Protein A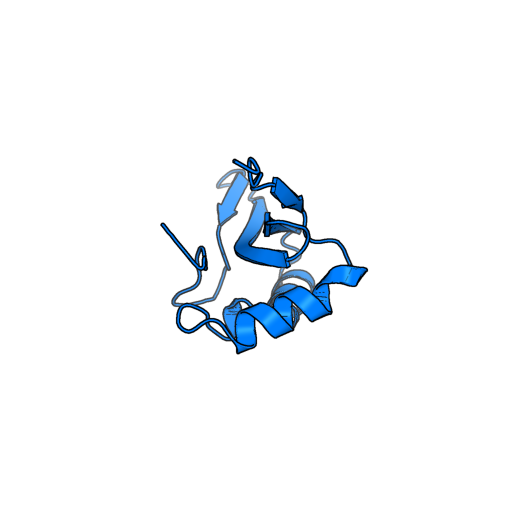F-A0A800BPK5-F1 (afdb_monomer_lite)

Structure (mmCIF, N/CA/C/O backbone):
data_AF-A0A800BPK5-F1
#
_entry.id   AF-A0A800BPK5-F1
#
loop_
_atom_site.group_PDB
_atom_site.id
_atom_site.type_symbol
_atom_site.label_atom_id
_atom_site.label_alt_id
_atom_site.label_comp_id
_atom_site.label_asym_id
_atom_site.label_entity_id
_atom_site.label_seq_id
_atom_site.pdbx_PDB_ins_code
_atom_site.Cartn_x
_atom_site.Cartn_y
_atom_site.Cartn_z
_atom_site.occupancy
_atom_site.B_iso_or_equiv
_atom_site.auth_seq_id
_atom_site.auth_comp_id
_atom_site.auth_asym_id
_atom_site.auth_atom_id
_atom_site.pdbx_PDB_model_num
ATOM 1 N N . MET A 1 1 ? 13.343 10.236 -28.710 1.00 45.28 1 MET A N 1
ATOM 2 C CA . MET A 1 1 ? 13.308 10.345 -27.240 1.00 45.28 1 MET A CA 1
ATOM 3 C C . MET A 1 1 ? 11.843 10.293 -26.836 1.00 45.28 1 MET A C 1
ATOM 5 O O . MET A 1 1 ? 11.146 11.275 -27.042 1.00 45.28 1 MET A O 1
ATOM 9 N N . HIS A 1 2 ? 11.334 9.122 -26.444 1.00 58.59 2 HIS A N 1
ATOM 10 C CA . HIS A 1 2 ? 10.007 9.042 -25.826 1.00 58.59 2 HIS A CA 1
ATOM 11 C C . HIS A 1 2 ? 10.148 9.631 -24.423 1.00 58.59 2 HIS A C 1
ATOM 13 O O . HIS A 1 2 ? 11.027 9.209 -23.676 1.00 58.59 2 HIS A O 1
ATOM 19 N N . LEU A 1 3 ? 9.361 10.658 -24.113 1.00 65.94 3 LEU A N 1
ATOM 20 C CA . LEU A 1 3 ? 9.248 11.161 -22.752 1.00 65.94 3 LEU A CA 1
ATOM 21 C C . LEU A 1 3 ? 8.355 10.173 -22.012 1.00 65.94 3 LEU A C 1
ATOM 23 O O . LEU A 1 3 ? 7.141 10.172 -22.198 1.00 65.94 3 LEU A O 1
ATOM 27 N N . VAL A 1 4 ? 8.978 9.289 -21.248 1.00 69.38 4 VAL A N 1
ATOM 28 C CA . VAL A 1 4 ? 8.262 8.412 -20.334 1.00 69.38 4 VAL A CA 1
ATOM 29 C C . VAL A 1 4 ? 7.778 9.280 -19.170 1.00 69.38 4 VAL A C 1
ATOM 31 O O . VAL A 1 4 ? 8.572 10.007 -18.570 1.00 69.38 4 VAL A O 1
ATOM 34 N N . THR A 1 5 ? 6.467 9.295 -18.924 1.00 85.19 5 THR A N 1
ATOM 35 C CA . THR A 1 5 ? 5.854 10.147 -17.895 1.00 85.19 5 THR A CA 1
ATOM 36 C C . THR A 1 5 ? 5.443 9.278 -16.718 1.00 85.19 5 THR A C 1
ATOM 38 O O . THR A 1 5 ? 4.647 8.357 -16.878 1.00 85.19 5 THR A O 1
ATOM 41 N N . LEU A 1 6 ? 5.994 9.576 -15.542 1.00 91.50 6 LEU A N 1
ATOM 42 C CA . LEU A 1 6 ? 5.563 8.966 -14.291 1.00 91.50 6 LEU A CA 1
ATOM 43 C C . LEU A 1 6 ? 4.309 9.687 -13.784 1.00 91.50 6 LEU A C 1
ATOM 45 O O . LEU A 1 6 ? 4.320 10.905 -13.594 1.00 91.50 6 LEU A O 1
ATOM 49 N N . GLU A 1 7 ? 3.247 8.935 -13.522 1.00 94.94 7 GLU A N 1
ATOM 50 C CA . GLU A 1 7 ? 1.988 9.448 -12.985 1.00 94.94 7 GLU A CA 1
ATOM 51 C C . GLU A 1 7 ? 1.759 8.935 -11.564 1.00 94.94 7 GLU A C 1
ATOM 53 O O . GLU A 1 7 ? 1.954 7.753 -11.287 1.00 94.94 7 GLU A O 1
ATOM 58 N N . ILE A 1 8 ? 1.317 9.810 -10.655 1.00 96.38 8 ILE A N 1
ATOM 59 C CA . ILE A 1 8 ? 0.907 9.414 -9.302 1.00 96.38 8 ILE A CA 1
ATOM 60 C C . ILE A 1 8 ? -0.613 9.484 -9.211 1.00 96.38 8 ILE A C 1
ATOM 62 O O . ILE A 1 8 ? -1.200 10.558 -9.352 1.00 96.38 8 ILE A O 1
ATOM 66 N N . CYS A 1 9 ? -1.249 8.351 -8.933 1.00 96.69 9 CYS A N 1
ATOM 67 C CA . CYS A 1 9 ? -2.696 8.246 -8.785 1.00 96.69 9 CYS A CA 1
ATOM 68 C C . CYS A 1 9 ? -3.081 7.553 -7.473 1.00 96.69 9 CYS A C 1
ATOM 70 O O . CYS A 1 9 ? -2.259 6.914 -6.812 1.00 96.69 9 CYS A O 1
ATOM 72 N N . ASN A 1 10 ? -4.347 7.690 -7.077 1.00 97.94 10 ASN A N 1
ATOM 73 C CA . ASN A 1 10 ? -4.891 6.845 -6.019 1.00 97.94 10 ASN A CA 1
ATOM 74 C C . ASN A 1 10 ? -5.063 5.421 -6.556 1.00 97.94 10 ASN A C 1
ATOM 76 O O . ASN A 1 10 ? -5.385 5.235 -7.725 1.00 97.94 10 ASN A O 1
ATOM 80 N N . LEU A 1 11 ? -4.887 4.439 -5.679 1.00 97.94 11 LEU A N 1
ATOM 81 C CA . LEU A 1 11 ? -5.272 3.059 -5.927 1.00 97.94 11 LEU A CA 1
ATOM 82 C C . LEU A 1 11 ? -6.791 2.967 -6.113 1.00 97.94 11 LEU A C 1
ATOM 84 O O . LEU A 1 11 ? -7.550 3.253 -5.180 1.00 97.94 11 LEU A O 1
ATOM 88 N N . GLU A 1 12 ? -7.217 2.472 -7.270 1.00 97.19 12 GLU A N 1
ATOM 89 C CA . GLU A 1 12 ? -8.603 2.108 -7.533 1.00 97.19 12 GLU A CA 1
ATOM 90 C C . GLU A 1 12 ? -8.888 0.648 -7.152 1.00 97.19 12 GLU A C 1
ATOM 92 O O . GLU A 1 12 ? -8.009 -0.214 -7.068 1.00 97.19 12 GLU A O 1
ATOM 97 N N . LYS A 1 13 ? -10.161 0.328 -6.904 1.00 96.44 13 LYS A N 1
ATOM 98 C CA . LYS A 1 13 ? -10.555 -1.006 -6.413 1.00 96.44 13 LYS A CA 1
ATOM 99 C C . LYS A 1 13 ? -10.199 -2.139 -7.387 1.00 96.44 13 LYS A C 1
ATOM 101 O O . LYS A 1 13 ? -9.893 -3.246 -6.949 1.00 96.44 13 LYS A O 1
ATOM 106 N N . ASN A 1 14 ? -10.274 -1.889 -8.691 1.00 97.25 14 ASN A N 1
ATOM 107 C CA . ASN A 1 14 ? -9.926 -2.862 -9.730 1.00 97.25 14 ASN A CA 1
ATOM 108 C C . ASN A 1 14 ? -8.413 -3.116 -9.835 1.00 97.25 14 ASN A C 1
ATOM 110 O O . ASN A 1 14 ? -8.019 -4.098 -10.454 1.00 97.25 14 ASN A O 1
ATOM 114 N N . GLU A 1 15 ? -7.588 -2.288 -9.197 1.00 97.69 15 GLU A N 1
ATOM 115 C CA . GLU A 1 15 ? -6.125 -2.367 -9.227 1.00 97.69 15 GLU A CA 1
ATOM 116 C C . GLU A 1 15 ? -5.553 -3.036 -7.965 1.00 97.69 15 GLU A C 1
ATOM 118 O O . GLU A 1 15 ? -4.352 -3.275 -7.879 1.00 97.69 15 GLU A O 1
ATOM 123 N N . GLU A 1 16 ? -6.400 -3.401 -6.988 1.00 98.25 16 GLU A N 1
ATOM 124 C CA . GLU A 1 16 ? -5.968 -4.061 -5.742 1.00 98.25 16 GLU A CA 1
ATOM 125 C C . GLU A 1 16 ? -5.157 -5.340 -6.010 1.00 98.25 16 GLU A C 1
ATOM 127 O O . GLU A 1 16 ? -4.226 -5.648 -5.268 1.00 98.25 16 GLU A O 1
ATOM 132 N N . LYS A 1 17 ? -5.474 -6.074 -7.086 1.00 98.31 17 LYS A N 1
ATOM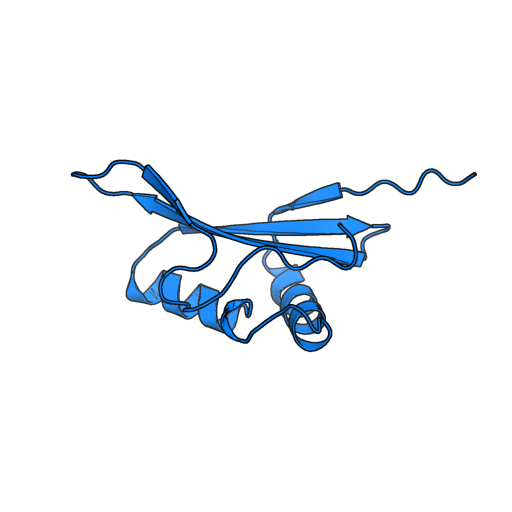 133 C CA . LYS A 1 17 ? -4.699 -7.258 -7.474 1.00 98.31 17 LYS A CA 1
ATOM 134 C C . LYS A 1 17 ? -3.313 -6.884 -8.012 1.00 98.31 17 LYS A C 1
ATOM 136 O O . LYS A 1 17 ? -2.337 -7.529 -7.651 1.00 98.31 17 LYS A O 1
ATOM 141 N N . GLU A 1 18 ? -3.225 -5.870 -8.868 1.00 98.19 18 GLU A N 1
ATOM 142 C CA . GLU A 1 18 ? -1.950 -5.413 -9.441 1.00 98.19 18 GLU A CA 1
ATOM 143 C C . GLU A 1 18 ? -1.022 -4.862 -8.355 1.00 98.19 18 GLU A C 1
ATOM 145 O O . GLU A 1 18 ? 0.183 -5.105 -8.389 1.00 98.19 18 GLU A O 1
ATOM 150 N N . TRP A 1 19 ? -1.594 -4.195 -7.351 1.00 98.31 19 TRP A N 1
ATOM 151 C CA . TRP A 1 19 ? -0.883 -3.778 -6.149 1.00 98.31 19 TRP A CA 1
ATOM 152 C C . TRP A 1 19 ? -0.259 -4.967 -5.411 1.00 98.31 19 TRP A C 1
ATOM 154 O O . TRP A 1 19 ? 0.947 -4.972 -5.174 1.00 98.31 19 TRP A O 1
ATOM 164 N N . ASP A 1 20 ? -1.052 -5.987 -5.063 1.00 98.44 20 ASP A N 1
ATOM 165 C CA . ASP A 1 20 ? -0.545 -7.164 -4.342 1.00 98.44 20 ASP A CA 1
ATOM 166 C C . ASP A 1 20 ? 0.475 -7.951 -5.188 1.00 98.44 20 ASP A C 1
ATOM 168 O O . ASP A 1 20 ? 1.471 -8.443 -4.654 1.00 98.44 20 ASP A O 1
ATOM 172 N N . ASP A 1 21 ? 0.287 -8.014 -6.512 1.00 98.25 21 ASP A N 1
ATOM 173 C CA . ASP A 1 21 ? 1.253 -8.612 -7.439 1.00 98.25 21 ASP A CA 1
ATOM 174 C C . ASP A 1 21 ? 2.587 -7.830 -7.451 1.00 98.25 21 ASP A C 1
ATOM 176 O O . ASP A 1 21 ? 3.652 -8.447 -7.519 1.00 98.25 21 ASP A O 1
ATOM 180 N N . TYR A 1 22 ? 2.554 -6.491 -7.382 1.00 98.06 22 TYR A N 1
ATOM 181 C CA . TYR A 1 22 ? 3.750 -5.645 -7.263 1.00 98.06 22 TYR A CA 1
ATOM 182 C C . TYR A 1 22 ? 4.447 -5.848 -5.912 1.00 98.06 22 TYR A C 1
ATOM 184 O O . TYR A 1 22 ? 5.656 -6.079 -5.880 1.00 98.06 22 TYR A O 1
ATOM 192 N N . VAL A 1 23 ? 3.695 -5.849 -4.803 1.00 97.44 23 VAL A N 1
ATOM 193 C CA . VAL A 1 23 ? 4.232 -6.131 -3.459 1.00 97.44 23 VAL A CA 1
ATOM 194 C C . VAL A 1 23 ? 4.942 -7.488 -3.458 1.00 97.44 23 VAL A C 1
ATOM 196 O O . VAL A 1 23 ? 6.105 -7.571 -3.088 1.00 97.44 23 VAL A O 1
ATOM 199 N N . CYS A 1 24 ? 4.313 -8.548 -3.974 1.00 97.25 24 CYS A N 1
ATOM 200 C CA . CYS A 1 24 ? 4.932 -9.878 -4.040 1.00 97.25 24 CYS A CA 1
ATOM 201 C C . CYS A 1 24 ? 6.271 -9.918 -4.802 1.00 97.25 24 CYS A C 1
ATOM 203 O O . CYS A 1 24 ? 7.094 -10.791 -4.532 1.00 97.25 24 CYS A O 1
ATOM 205 N N . LYS A 1 25 ? 6.478 -9.021 -5.773 1.00 96.44 25 LYS A N 1
ATOM 206 C CA . LYS A 1 25 ? 7.695 -8.959 -6.601 1.00 96.44 25 LYS A CA 1
ATOM 207 C C . LYS A 1 25 ? 8.758 -8.016 -6.040 1.00 96.44 25 LYS A C 1
ATOM 209 O O . LYS A 1 25 ? 9.925 -8.137 -6.403 1.00 96.44 25 LYS A O 1
ATOM 214 N N . SER A 1 26 ? 8.367 -7.066 -5.196 1.00 94.38 26 SER A N 1
ATOM 215 C CA . SER A 1 26 ? 9.255 -6.030 -4.683 1.00 94.38 26 SER A CA 1
ATOM 216 C C . SER A 1 26 ? 10.073 -6.532 -3.492 1.00 94.38 26 SER A C 1
ATOM 218 O O . SER A 1 26 ? 9.524 -6.860 -2.438 1.00 94.38 26 SER A O 1
ATOM 220 N N . ASN A 1 27 ? 11.402 -6.507 -3.634 1.00 91.25 27 ASN A N 1
ATOM 221 C CA . ASN A 1 27 ? 12.347 -6.879 -2.571 1.00 91.25 27 ASN A CA 1
ATOM 222 C C . ASN A 1 27 ? 12.357 -5.898 -1.386 1.00 91.25 27 ASN A C 1
ATOM 224 O O . ASN A 1 27 ? 12.875 -6.233 -0.324 1.00 91.25 27 ASN A O 1
ATOM 228 N N . SER A 1 28 ? 11.827 -4.685 -1.567 1.00 90.12 28 SER A N 1
ATOM 229 C CA . SER A 1 28 ? 11.752 -3.654 -0.524 1.00 90.12 28 SER A CA 1
ATOM 230 C C . SER A 1 28 ? 10.411 -3.646 0.210 1.00 90.12 28 SER A C 1
ATOM 232 O O . SER A 1 28 ? 10.229 -2.872 1.152 1.00 90.12 28 SER A O 1
ATOM 234 N N . SER A 1 29 ? 9.473 -4.504 -0.195 1.00 94.56 29 SER A N 1
ATOM 235 C CA . SER A 1 29 ? 8.149 -4.579 0.404 1.00 94.56 29 SER A CA 1
ATOM 236 C C . SER A 1 29 ? 8.058 -5.624 1.518 1.00 94.56 29 SER A C 1
ATOM 238 O O . SER A 1 29 ? 8.923 -6.475 1.724 1.00 94.56 29 SER A O 1
ATOM 240 N N . THR A 1 30 ? 6.966 -5.549 2.268 1.00 94.50 30 THR A N 1
ATOM 241 C CA . THR A 1 30 ? 6.628 -6.482 3.345 1.00 94.50 30 THR A CA 1
ATOM 242 C C . THR A 1 30 ? 5.148 -6.825 3.266 1.00 94.50 30 THR A C 1
ATOM 244 O O . THR A 1 30 ? 4.369 -6.101 2.642 1.00 94.50 30 THR A O 1
ATOM 247 N N . PHE A 1 31 ? 4.727 -7.870 3.981 1.00 94.12 31 PHE A N 1
ATOM 248 C CA . PHE A 1 31 ? 3.314 -8.249 4.106 1.00 94.12 31 PHE A CA 1
ATOM 249 C C . PHE A 1 31 ? 2.391 -7.079 4.508 1.00 94.12 31 PHE A C 1
ATOM 251 O O . PHE A 1 31 ? 1.234 -7.041 4.098 1.00 94.12 31 PHE A O 1
ATOM 258 N N . TYR A 1 32 ? 2.894 -6.093 5.257 1.00 95.62 32 TYR A N 1
ATOM 259 C CA . TYR A 1 32 ? 2.118 -4.923 5.685 1.00 95.62 32 TYR A CA 1
ATOM 260 C C . TYR A 1 32 ? 1.704 -3.990 4.537 1.00 95.62 32 TYR A C 1
ATOM 262 O O . TYR A 1 32 ? 0.769 -3.208 4.700 1.00 95.62 32 TYR A O 1
ATOM 270 N N . HIS A 1 33 ? 2.346 -4.097 3.369 1.00 96.75 33 HIS A N 1
ATOM 271 C CA . HIS A 1 33 ? 1.952 -3.358 2.171 1.00 96.75 33 HIS A CA 1
ATOM 272 C C . HIS A 1 33 ? 0.740 -3.990 1.471 1.00 96.75 33 HIS A C 1
ATOM 274 O O . HIS A 1 33 ? 0.106 -3.318 0.665 1.00 96.75 33 HIS A O 1
ATOM 280 N N . MET A 1 34 ? 0.389 -5.246 1.772 1.00 97.06 34 MET A N 1
ATOM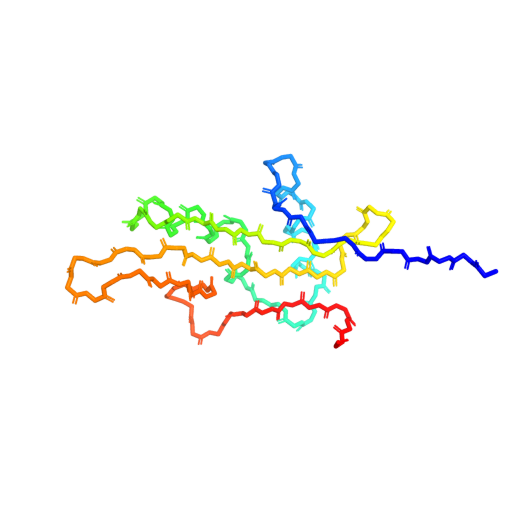 281 C CA . MET A 1 34 ? -0.699 -5.960 1.097 1.00 97.06 34 MET A CA 1
ATOM 282 C C . MET A 1 34 ? -2.067 -5.316 1.356 1.00 97.06 34 MET A C 1
ATOM 284 O O . MET A 1 34 ? -2.373 -4.841 2.456 1.00 97.06 34 MET A O 1
ATOM 288 N N . ILE A 1 35 ? -2.966 -5.420 0.380 1.00 97.88 35 ILE A N 1
ATOM 289 C CA . ILE A 1 35 ? -4.370 -5.007 0.499 1.00 97.88 35 ILE A CA 1
ATOM 290 C C . ILE A 1 35 ? -5.096 -5.770 1.614 1.00 97.88 35 ILE A C 1
ATOM 292 O O . ILE A 1 35 ? -6.022 -5.248 2.244 1.00 97.88 35 ILE A O 1
ATOM 296 N N . GLY A 1 36 ? -4.667 -6.997 1.914 1.00 96.88 36 GLY A N 1
ATOM 297 C CA . GLY A 1 36 ? -5.145 -7.734 3.083 1.00 96.88 36 GLY A CA 1
ATOM 298 C C . GLY A 1 36 ? -4.968 -6.939 4.382 1.00 96.88 36 GLY A C 1
ATOM 299 O O . GLY A 1 36 ? -5.909 -6.831 5.169 1.00 96.88 36 GLY A O 1
ATOM 300 N N . TRP A 1 37 ? -3.805 -6.308 4.570 1.00 95.81 37 TRP A N 1
ATOM 301 C CA . TRP A 1 37 ? -3.532 -5.490 5.748 1.00 95.81 37 TRP A CA 1
ATOM 302 C C . TRP A 1 37 ? -4.329 -4.183 5.745 1.00 95.81 37 TRP A C 1
ATOM 304 O O . TRP A 1 37 ? -4.904 -3.820 6.774 1.00 95.81 37 TRP A O 1
ATOM 314 N N . LYS A 1 38 ? -4.477 -3.539 4.575 1.00 96.19 38 LYS A N 1
ATOM 315 C CA . LYS A 1 38 ? -5.380 -2.387 4.388 1.00 96.19 38 LYS A CA 1
ATOM 316 C C . LYS A 1 38 ? -6.764 -2.662 4.980 1.00 96.19 38 LYS A C 1
ATOM 318 O O . LYS A 1 38 ? -7.240 -1.926 5.843 1.00 96.19 38 LYS A O 1
ATOM 323 N N . LYS A 1 39 ? -7.355 -3.793 4.585 1.00 96.62 39 LYS A N 1
ATOM 324 C CA . LYS A 1 39 ? -8.685 -4.237 5.025 1.00 96.62 39 LYS A CA 1
ATOM 325 C C . LYS A 1 39 ? -8.749 -4.512 6.530 1.00 96.62 39 LYS A C 1
ATOM 327 O O . LYS A 1 39 ? -9.782 -4.243 7.140 1.00 96.62 39 LYS A O 1
ATOM 332 N N . VAL A 1 40 ? -7.683 -5.041 7.136 1.00 95.81 40 VAL A N 1
ATOM 333 C CA . VAL A 1 40 ? -7.610 -5.264 8.593 1.00 95.81 40 VAL A CA 1
ATOM 334 C C . VAL A 1 40 ? -7.644 -3.935 9.341 1.00 95.81 40 VAL A C 1
ATOM 336 O O . VAL A 1 40 ? -8.444 -3.785 10.267 1.00 95.81 40 VAL A O 1
ATOM 339 N N . VAL A 1 41 ? -6.829 -2.963 8.921 1.00 93.88 41 VAL A N 1
ATOM 340 C CA . VAL A 1 41 ? -6.753 -1.651 9.578 1.00 93.88 41 VAL A CA 1
ATOM 341 C C . VAL A 1 41 ? -8.074 -0.893 9.440 1.00 93.88 41 VAL A C 1
ATOM 343 O O . VAL A 1 41 ? -8.593 -0.383 10.433 1.00 93.88 41 VAL A O 1
ATOM 346 N N . GLU A 1 42 ? -8.656 -0.874 8.238 1.00 94.19 42 GLU A N 1
ATOM 347 C CA . GLU A 1 42 ? -9.958 -0.249 7.980 1.00 94.19 42 GLU A CA 1
ATOM 348 C C . GLU A 1 42 ? -11.062 -0.839 8.861 1.00 94.19 42 GLU A C 1
ATOM 350 O O . GLU A 1 42 ? -11.784 -0.100 9.527 1.00 94.19 42 GLU A O 1
ATOM 355 N N . LYS A 1 43 ? -11.182 -2.172 8.898 1.00 95.81 43 LYS A N 1
ATOM 356 C CA . LYS A 1 43 ? -12.258 -2.849 9.637 1.00 95.81 43 LYS A CA 1
ATOM 357 C C . LYS A 1 43 ? -12.095 -2.765 11.150 1.00 95.81 43 LYS A C 1
ATOM 359 O O . LYS A 1 43 ? -13.096 -2.699 11.854 1.00 95.81 43 LYS A O 1
ATOM 364 N N . THR A 1 44 ? -10.860 -2.794 11.645 1.00 95.75 44 THR A N 1
ATOM 365 C CA . THR A 1 44 ? -10.588 -2.834 13.090 1.00 95.75 44 THR A CA 1
ATOM 366 C C . THR A 1 44 ? -10.585 -1.440 13.710 1.00 95.75 44 THR A C 1
ATOM 368 O O . THR A 1 44 ? -11.093 -1.261 14.812 1.00 95.75 44 THR A O 1
ATOM 371 N N . TYR A 1 45 ? -10.027 -0.448 13.008 1.00 91.38 45 TYR A N 1
ATOM 372 C CA . TYR A 1 45 ? -9.764 0.881 13.573 1.00 91.38 45 TYR A CA 1
ATOM 373 C C . TYR A 1 45 ? -10.515 2.018 12.871 1.00 91.38 45 TYR A C 1
ATOM 375 O O . TYR A 1 45 ? -10.507 3.148 13.360 1.00 91.38 45 TYR A O 1
ATOM 383 N N . GLY A 1 46 ? -11.145 1.764 11.720 1.00 91.31 46 GLY A N 1
ATOM 384 C CA . GLY A 1 46 ? -11.888 2.783 10.973 1.00 91.31 46 GLY A CA 1
ATOM 385 C C . GLY A 1 46 ? -11.012 3.895 10.383 1.00 91.31 46 GLY A C 1
ATOM 386 O O . GLY A 1 46 ? -11.523 4.961 10.036 1.00 91.31 46 GLY A O 1
ATOM 387 N N . HIS A 1 47 ? -9.693 3.698 10.292 1.00 93.25 47 HIS A N 1
ATOM 388 C CA . HIS A 1 47 ? -8.791 4.676 9.682 1.00 93.25 47 HIS A CA 1
ATOM 389 C C . HIS A 1 47 ? -8.938 4.664 8.161 1.00 93.25 47 HIS A C 1
ATOM 391 O O . HIS A 1 47 ? -8.963 3.602 7.544 1.00 93.25 47 HIS A O 1
ATOM 397 N N . LYS A 1 48 ? -9.019 5.853 7.553 1.00 93.75 48 LYS A N 1
ATOM 398 C CA . LYS A 1 48 ? -9.241 5.995 6.109 1.00 93.75 48 LYS A CA 1
ATOM 399 C C . LYS A 1 48 ? -7.928 5.754 5.353 1.00 93.75 48 LYS A C 1
ATOM 401 O O . LYS A 1 48 ? -6.996 6.528 5.576 1.00 93.75 48 LYS A O 1
ATOM 406 N N . PRO A 1 49 ? -7.840 4.777 4.438 1.00 95.81 49 PRO A N 1
ATOM 407 C CA . PRO A 1 49 ? -6.650 4.589 3.625 1.00 95.81 49 PRO A CA 1
ATOM 408 C C . PRO A 1 49 ? -6.587 5.633 2.506 1.00 95.81 49 PRO A C 1
ATOM 410 O O . PRO A 1 49 ? -7.607 6.054 1.955 1.00 95.81 49 PRO A O 1
ATOM 413 N N . ILE A 1 50 ? -5.370 6.027 2.162 1.00 96.50 50 ILE A N 1
ATOM 414 C CA . ILE A 1 50 ? -5.015 6.803 0.976 1.00 96.50 50 ILE A CA 1
ATOM 415 C C . ILE A 1 50 ? -3.808 6.091 0.373 1.00 96.50 50 ILE A C 1
ATOM 417 O O . ILE A 1 50 ? -2.678 6.300 0.792 1.00 96.50 50 ILE A O 1
ATOM 421 N N . TYR A 1 51 ? -4.060 5.149 -0.526 1.00 97.31 51 TYR A N 1
ATOM 422 C CA . TYR A 1 51 ? -3.009 4.328 -1.119 1.00 97.31 51 TYR A CA 1
ATOM 423 C C . TYR A 1 51 ? -2.654 4.937 -2.466 1.00 97.31 51 TYR A C 1
ATOM 425 O O . TYR A 1 51 ? -3.537 5.105 -3.304 1.00 97.31 51 TYR A O 1
ATOM 433 N N . LEU A 1 52 ? -1.391 5.308 -2.640 1.00 97.88 52 LEU A N 1
ATOM 434 C CA . LEU A 1 52 ? -0.896 5.959 -3.846 1.00 97.88 52 LEU A CA 1
ATOM 435 C C . LEU A 1 52 ? -0.068 4.983 -4.671 1.00 97.88 52 LEU A C 1
ATOM 437 O O . LEU A 1 52 ? 0.695 4.189 -4.117 1.00 97.88 52 LEU A O 1
ATOM 441 N N . ILE A 1 53 ? -0.206 5.082 -5.987 1.00 97.94 53 ILE A N 1
ATOM 442 C CA . ILE A 1 53 ? 0.536 4.308 -6.976 1.00 97.94 53 ILE A CA 1
ATOM 443 C C . ILE A 1 53 ? 1.321 5.286 -7.842 1.00 97.94 53 ILE A C 1
ATOM 445 O O . ILE A 1 53 ? 0.756 6.271 -8.310 1.00 97.94 53 ILE A O 1
ATOM 449 N N . ALA A 1 54 ? 2.596 4.992 -8.077 1.00 97.44 54 ALA A N 1
ATOM 450 C CA . ALA A 1 54 ? 3.379 5.588 -9.148 1.00 97.44 54 ALA A CA 1
ATOM 451 C C . ALA A 1 54 ? 3.344 4.646 -10.360 1.00 97.44 54 ALA A C 1
ATOM 453 O O . ALA A 1 54 ? 3.706 3.471 -10.235 1.00 97.44 54 ALA A O 1
ATOM 454 N N . LYS A 1 55 ? 2.888 5.141 -11.511 1.00 96.19 55 LYS A N 1
ATOM 455 C CA . LYS A 1 55 ? 2.765 4.377 -12.752 1.00 96.19 55 LYS A CA 1
ATOM 456 C C . LYS A 1 55 ? 3.624 4.950 -13.859 1.00 96.19 55 LYS A C 1
ATOM 458 O O . LYS A 1 55 ? 3.690 6.159 -14.042 1.00 96.19 55 LYS A O 1
ATOM 463 N N . GLU A 1 56 ? 4.205 4.051 -14.632 1.00 95.19 56 GLU A N 1
ATOM 464 C CA . GLU A 1 56 ? 4.938 4.345 -15.853 1.00 95.19 56 GLU A CA 1
ATOM 465 C C . GLU A 1 56 ? 4.353 3.482 -16.971 1.00 95.19 56 GLU A C 1
ATOM 467 O O . GLU A 1 56 ? 4.293 2.260 -16.829 1.00 95.19 56 GLU A O 1
ATOM 472 N N . ASP A 1 57 ? 3.843 4.105 -18.037 1.00 92.50 57 ASP A N 1
ATOM 473 C CA . ASP A 1 57 ? 3.150 3.417 -19.140 1.00 92.50 57 ASP A CA 1
ATOM 474 C C . ASP A 1 57 ? 2.050 2.442 -18.657 1.00 92.50 57 ASP A C 1
ATOM 476 O O . ASP A 1 57 ? 1.862 1.342 -19.179 1.00 92.50 57 ASP A O 1
ATOM 480 N N . GLY A 1 58 ? 1.323 2.842 -17.605 1.00 91.94 58 GLY A N 1
ATOM 481 C CA . GLY A 1 58 ? 0.258 2.052 -16.976 1.00 91.94 58 GLY A CA 1
ATOM 482 C C . GLY A 1 58 ? 0.735 0.963 -16.006 1.00 91.94 58 GLY A C 1
ATOM 483 O O . GLY A 1 58 ? -0.095 0.361 -15.327 1.00 91.94 58 GLY A O 1
ATOM 484 N N . VAL A 1 59 ? 2.044 0.736 -15.885 1.00 94.38 59 VAL A N 1
ATOM 485 C CA . VAL A 1 59 ? 2.644 -0.276 -15.007 1.00 94.38 59 VAL A CA 1
ATOM 486 C C . VAL A 1 59 ? 3.025 0.343 -13.667 1.00 94.38 59 VAL A C 1
ATOM 488 O O . VAL A 1 59 ? 3.648 1.399 -13.624 1.00 94.38 59 VAL A O 1
ATOM 491 N N . ILE A 1 60 ? 2.696 -0.330 -12.563 1.00 97.19 60 ILE A N 1
ATOM 492 C CA . ILE A 1 60 ? 3.108 0.094 -11.218 1.00 97.19 60 ILE A CA 1
ATOM 493 C C . 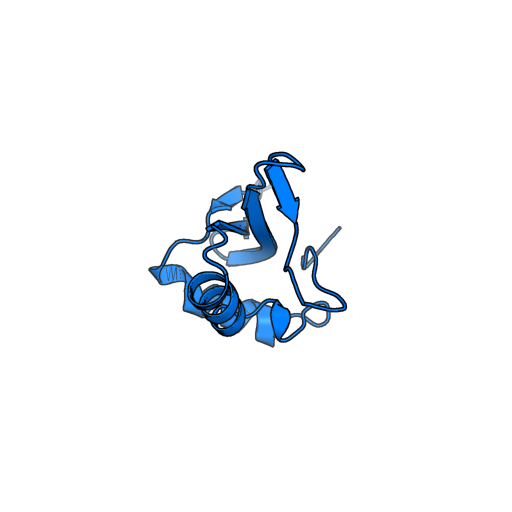ILE A 1 60 ? 4.637 0.032 -11.093 1.00 97.19 60 ILE A C 1
ATOM 495 O O . ILE A 1 60 ? 5.231 -1.028 -11.286 1.00 97.19 60 ILE A O 1
ATOM 499 N N . LYS A 1 61 ? 5.245 1.167 -10.738 1.00 97.00 61 LYS A N 1
ATOM 500 C CA . LYS A 1 61 ? 6.679 1.344 -10.437 1.00 97.00 61 LYS A CA 1
ATOM 501 C C . LYS A 1 61 ? 6.952 1.723 -8.991 1.00 97.00 61 LYS A C 1
ATOM 503 O O . LYS A 1 61 ? 8.096 1.736 -8.549 1.00 97.00 61 LYS A O 1
ATOM 508 N N . GLY A 1 62 ? 5.904 2.080 -8.261 1.00 97.06 62 GLY A N 1
ATOM 509 C CA . GLY A 1 62 ? 6.014 2.441 -6.866 1.00 97.06 62 GLY A CA 1
ATOM 510 C C . GLY A 1 62 ? 4.668 2.464 -6.178 1.00 97.06 62 GLY A C 1
ATOM 511 O O . GLY A 1 62 ? 3.631 2.693 -6.801 1.00 97.06 62 GLY A O 1
ATOM 512 N N . ILE A 1 63 ? 4.696 2.236 -4.874 1.00 97.50 63 ILE A N 1
ATOM 513 C CA . ILE A 1 63 ? 3.534 2.305 -4.004 1.00 97.50 63 ILE A CA 1
ATOM 514 C C . ILE A 1 63 ? 3.869 3.100 -2.751 1.00 97.50 63 ILE A C 1
ATOM 516 O O . ILE A 1 63 ? 4.985 3.046 -2.227 1.00 97.50 63 ILE A O 1
ATOM 520 N N . LEU A 1 64 ? 2.867 3.802 -2.239 1.00 97.00 64 LEU A N 1
ATOM 521 C CA . LEU A 1 64 ? 2.920 4.443 -0.937 1.00 97.00 64 LEU A CA 1
ATOM 522 C C . LEU A 1 64 ? 1.573 4.236 -0.233 1.00 97.00 64 LEU A C 1
ATOM 524 O O . LEU A 1 64 ? 0.607 4.952 -0.517 1.00 97.00 64 LEU A O 1
ATOM 528 N N . PRO A 1 65 ? 1.468 3.237 0.659 1.00 96.75 65 PRO A N 1
ATOM 529 C CA . PRO A 1 65 ? 0.305 3.110 1.521 1.00 96.75 65 PRO A CA 1
ATOM 530 C C . PRO A 1 65 ? 0.312 4.244 2.551 1.00 96.75 65 PRO A C 1
ATOM 532 O O . PRO A 1 65 ? 1.342 4.526 3.158 1.00 96.75 65 PRO A O 1
ATOM 535 N N . LEU A 1 66 ? -0.830 4.904 2.744 1.00 96.38 66 LEU A N 1
ATOM 536 C CA . LEU A 1 66 ? -1.040 5.875 3.818 1.00 96.38 66 LEU A CA 1
ATOM 537 C C . LEU A 1 66 ? -2.392 5.629 4.491 1.00 96.38 66 LEU A C 1
ATOM 539 O O . LEU A 1 66 ? -3.350 5.174 3.866 1.00 96.38 66 LEU A O 1
ATOM 543 N N . PHE A 1 67 ? -2.502 6.026 5.753 1.00 95.25 67 PHE A N 1
ATOM 544 C CA . PHE A 1 67 ? -3.744 6.121 6.506 1.00 95.25 67 PHE A CA 1
ATOM 545 C C . PHE A 1 67 ? -3.905 7.513 7.089 1.00 95.25 67 PHE A C 1
ATOM 547 O O . PHE A 1 67 ? -3.047 8.020 7.815 1.00 95.25 67 PHE A O 1
ATOM 554 N N . LEU A 1 68 ? -5.059 8.108 6.809 1.00 94.44 68 LEU A N 1
ATOM 555 C CA . LEU A 1 68 ? -5.522 9.323 7.444 1.00 94.44 68 LEU A CA 1
ATOM 556 C C . LEU A 1 68 ? -6.138 8.973 8.801 1.00 94.44 68 LEU A C 1
ATOM 558 O O . LEU A 1 68 ? -7.250 8.443 8.891 1.00 94.44 68 LEU A O 1
ATOM 562 N N . MET A 1 69 ? -5.418 9.315 9.861 1.00 91.19 69 MET A N 1
ATOM 563 C CA . MET A 1 69 ? -5.841 9.136 11.242 1.00 91.19 69 MET A CA 1
ATOM 564 C C . MET A 1 69 ? -6.330 10.467 11.806 1.00 91.19 69 MET A C 1
ATOM 566 O O . MET A 1 69 ? -5.606 11.463 11.790 1.00 91.19 69 MET A O 1
ATOM 570 N N . LYS A 1 70 ? -7.560 10.485 12.323 1.00 88.81 70 LYS A N 1
ATOM 571 C CA . LYS A 1 70 ? -8.153 11.655 12.981 1.00 88.81 70 LYS A CA 1
ATOM 572 C C . LYS A 1 70 ? -8.271 11.394 14.476 1.00 88.81 70 LYS A C 1
ATOM 574 O O . LYS A 1 70 ? -8.838 10.386 14.884 1.00 88.81 70 LYS A O 1
ATOM 579 N N . SER A 1 71 ? -7.759 12.314 15.282 1.00 85.44 71 SER A N 1
ATOM 580 C CA . SER A 1 71 ? -7.885 12.314 16.735 1.00 85.44 71 SER A CA 1
ATOM 581 C C . SER A 1 71 ? -8.413 13.663 17.207 1.00 85.44 71 SER A C 1
ATOM 583 O O . SER A 1 71 ? -7.932 14.708 16.775 1.00 85.44 71 SER A O 1
ATOM 585 N N . MET A 1 72 ? -9.366 13.643 18.139 1.00 84.56 72 MET A N 1
ATOM 586 C CA . MET A 1 72 ? -9.894 14.867 18.753 1.00 84.56 72 MET A CA 1
ATOM 587 C C . MET A 1 72 ? -8.857 15.580 19.632 1.00 84.56 72 MET A C 1
ATOM 589 O O . MET A 1 72 ? -8.906 16.797 19.757 1.00 84.56 72 MET A O 1
ATOM 593 N N . LEU A 1 73 ? -7.915 14.835 20.220 1.00 88.25 73 LEU A N 1
ATOM 594 C CA . LEU A 1 73 ? -6.892 15.376 21.124 1.00 88.25 73 LEU A CA 1
ATOM 595 C C . LEU A 1 73 ? -5.560 15.652 20.415 1.00 88.25 73 LEU A C 1
ATOM 597 O O . LEU A 1 73 ? -4.811 16.524 20.838 1.00 88.25 73 LEU A O 1
ATOM 601 N N . PHE A 1 74 ? -5.260 14.917 19.338 1.00 83.06 74 PHE A N 1
ATOM 602 C CA . PHE A 1 74 ? -3.950 14.954 18.672 1.00 83.06 74 PHE A CA 1
ATOM 603 C C . PHE A 1 74 ? -4.002 15.373 17.195 1.00 83.06 74 PHE A C 1
ATOM 605 O O . PHE A 1 74 ? -3.011 15.219 16.479 1.00 83.06 74 PHE A O 1
ATOM 612 N N . GLY A 1 75 ? -5.144 15.887 16.731 1.00 89.19 75 GLY A N 1
ATOM 613 C CA . GLY A 1 75 ? -5.323 16.394 15.373 1.00 89.19 75 GLY A CA 1
ATOM 614 C C . GLY A 1 75 ? -5.383 15.305 14.298 1.00 89.19 75 GLY A C 1
ATOM 615 O O . GLY A 1 75 ? -5.725 14.150 14.557 1.00 89.19 75 GLY A O 1
ATOM 616 N N . THR A 1 76 ? -5.081 15.692 13.058 1.00 91.25 76 THR A N 1
ATOM 617 C CA . THR A 1 76 ? -5.108 14.808 11.881 1.00 91.25 76 THR A CA 1
ATOM 618 C C . THR A 1 76 ? -3.689 14.476 11.437 1.00 91.25 76 THR A C 1
ATOM 620 O O . THR A 1 76 ? -2.855 15.372 11.334 1.00 91.25 76 THR A O 1
ATOM 623 N N . LYS A 1 7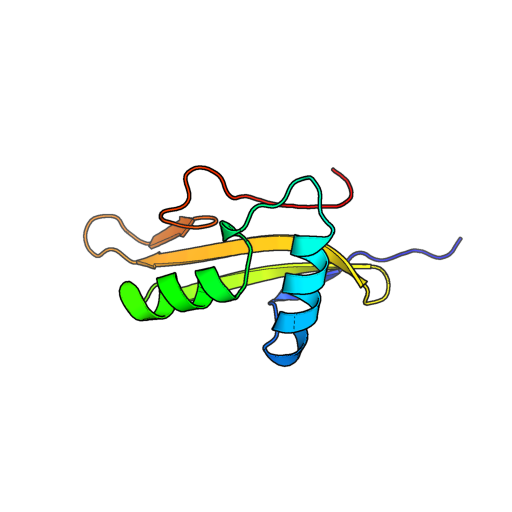7 ? -3.414 13.199 11.161 1.00 91.81 77 LYS A N 1
ATOM 624 C CA . LYS A 1 77 ? -2.099 12.710 10.729 1.00 91.81 77 LYS A CA 1
ATOM 625 C C . LYS A 1 77 ? -2.241 11.788 9.525 1.00 91.81 77 LYS A C 1
ATOM 627 O O . LYS A 1 77 ? -3.198 11.019 9.451 1.00 91.81 77 LYS A O 1
ATOM 632 N N . LEU A 1 78 ? -1.270 11.851 8.619 1.00 92.56 78 LEU A N 1
ATOM 633 C CA . LEU A 1 78 ? -1.026 10.809 7.627 1.00 92.56 78 LEU A CA 1
ATOM 634 C C . LEU A 1 78 ? 0.151 9.972 8.107 1.00 92.56 78 LEU A C 1
ATOM 636 O O . LEU A 1 78 ? 1.214 10.508 8.413 1.00 92.56 78 LEU A O 1
ATOM 640 N N . VAL A 1 79 ? -0.064 8.669 8.204 1.00 90.75 79 VAL A N 1
ATOM 641 C CA . VAL A 1 79 ? 0.972 7.690 8.548 1.00 90.75 79 VAL A CA 1
ATOM 642 C C . VAL A 1 79 ? 1.004 6.627 7.463 1.00 90.75 79 VAL A C 1
ATOM 644 O O . VAL A 1 79 ? -0.035 6.384 6.868 1.00 90.75 79 VAL A O 1
ATOM 647 N N . SER A 1 80 ? 2.153 6.000 7.208 1.00 86.56 80 SER A N 1
ATOM 648 C CA . SER A 1 80 ? 2.289 4.988 6.148 1.00 86.56 80 SER A CA 1
ATOM 649 C C . SER A 1 80 ? 1.372 3.782 6.375 1.00 86.56 80 SER A C 1
ATOM 651 O O . SER A 1 80 ? 0.271 3.711 5.838 1.00 86.56 80 SER A O 1
ATOM 653 N N . VAL A 1 81 ? 1.764 2.871 7.266 1.00 87.38 81 VAL A N 1
ATOM 654 C CA . VAL A 1 81 ? 0.906 1.772 7.703 1.00 87.38 81 VAL A CA 1
ATOM 655 C C . VAL A 1 81 ? 0.943 1.704 9.223 1.00 87.38 81 VAL A C 1
ATOM 657 O O . VAL A 1 81 ? 1.985 1.383 9.798 1.00 87.38 81 VAL A O 1
ATOM 660 N N . PRO A 1 82 ? -0.165 2.029 9.910 1.00 82.94 82 PRO A N 1
ATOM 661 C CA . PRO A 1 82 ? -0.216 1.924 11.353 1.00 82.94 82 PRO A CA 1
ATOM 662 C C . PRO A 1 82 ? -0.113 0.450 11.761 1.00 82.94 82 PRO A C 1
ATOM 664 O O . PRO A 1 82 ? -0.553 -0.448 11.040 1.00 82.94 82 PRO A O 1
ATOM 667 N N . PHE A 1 83 ? 0.468 0.214 12.938 1.00 83.88 83 PHE A N 1
ATOM 668 C CA . PHE A 1 83 ? 0.644 -1.119 13.532 1.00 83.88 83 PHE A CA 1
ATOM 669 C C . PHE A 1 83 ? 1.567 -2.071 12.750 1.00 83.88 83 PHE A C 1
ATOM 671 O O . PHE A 1 83 ? 1.641 -3.255 13.073 1.00 83.88 83 PHE A O 1
ATOM 678 N N . ALA A 1 84 ? 2.308 -1.555 11.767 1.00 85.00 84 ALA A N 1
ATOM 679 C CA . ALA A 1 84 ? 3.431 -2.242 11.147 1.00 85.00 84 ALA A CA 1
ATOM 680 C C . ALA A 1 84 ? 4.748 -1.786 11.807 1.00 85.00 84 ALA A C 1
ATOM 682 O O . ALA A 1 84 ? 4.951 -0.579 11.952 1.00 85.00 84 ALA A O 1
ATOM 683 N N . PRO A 1 85 ? 5.665 -2.702 12.177 1.00 81.44 85 PRO A N 1
ATOM 684 C CA . PRO A 1 85 ? 6.998 -2.326 12.651 1.00 81.44 85 PRO A CA 1
ATOM 685 C C . PRO A 1 85 ? 7.786 -1.516 11.611 1.00 81.44 85 PRO A C 1
ATOM 687 O O . PRO A 1 85 ? 8.442 -0.541 11.963 1.00 81.44 85 PRO A O 1
ATOM 690 N N . TYR A 1 86 ? 7.674 -1.895 10.331 1.00 79.94 86 TYR A N 1
ATOM 691 C CA . TYR A 1 86 ? 8.285 -1.209 9.192 1.00 79.94 86 TYR A CA 1
ATOM 692 C C . TYR A 1 86 ? 7.367 -1.300 7.972 1.00 79.94 86 TYR A C 1
ATOM 694 O O . TYR A 1 86 ? 6.982 -2.396 7.555 1.00 79.94 86 TYR A O 1
ATOM 702 N N . CYS A 1 87 ? 7.008 -0.147 7.410 1.00 85.12 87 CYS A N 1
ATOM 703 C CA . CYS A 1 87 ? 6.228 -0.048 6.181 1.00 85.12 87 CYS A CA 1
ATOM 704 C C . CYS A 1 87 ? 6.305 1.388 5.654 1.00 85.12 87 CYS A C 1
ATOM 706 O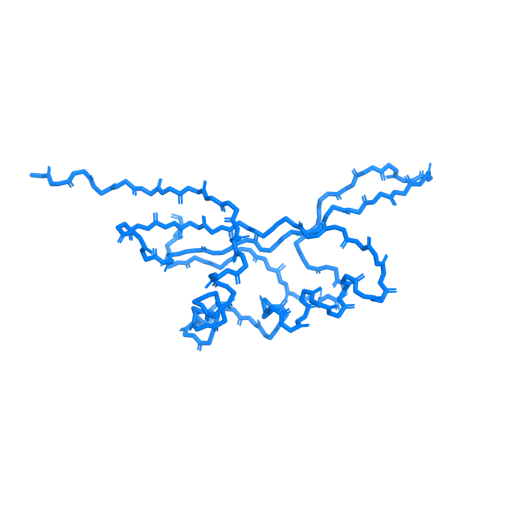 O . CYS A 1 87 ? 6.069 2.334 6.410 1.00 85.12 87 CYS A O 1
ATOM 708 N N . GLY A 1 88 ? 6.620 1.576 4.379 1.00 89.31 88 GLY A N 1
ATOM 709 C CA . GLY A 1 88 ? 6.936 2.887 3.818 1.00 89.31 88 GLY A CA 1
ATOM 710 C C . GLY A 1 88 ? 6.642 2.946 2.330 1.00 89.31 88 GLY A C 1
ATOM 711 O O . GLY A 1 88 ? 5.817 2.194 1.821 1.00 89.31 88 GLY A O 1
ATOM 712 N N . VAL A 1 89 ? 7.327 3.849 1.639 1.00 94.69 89 VAL A N 1
ATOM 713 C CA . VAL A 1 89 ? 7.360 3.827 0.178 1.00 94.69 89 VAL A CA 1
ATOM 714 C C . VAL A 1 89 ? 8.118 2.582 -0.298 1.00 94.69 89 VAL A C 1
ATOM 716 O O . VAL A 1 89 ? 9.158 2.240 0.264 1.00 94.69 89 VAL A O 1
ATOM 719 N N . CYS A 1 90 ? 7.614 1.928 -1.343 1.00 95.38 90 CYS A N 1
ATOM 720 C CA . CYS A 1 90 ? 8.354 0.914 -2.094 1.00 95.38 90 CYS A CA 1
ATOM 721 C C . CYS A 1 90 ? 8.333 1.308 -3.564 1.00 95.38 90 CYS A C 1
ATOM 723 O O . CYS A 1 90 ? 7.261 1.311 -4.165 1.00 95.38 90 CYS A O 1
ATOM 725 N N . ALA A 1 91 ? 9.489 1.598 -4.147 1.00 95.56 91 ALA A N 1
ATOM 726 C CA . ALA A 1 91 ? 9.626 1.978 -5.548 1.00 95.56 91 ALA A CA 1
ATOM 727 C C . ALA A 1 91 ? 10.786 1.224 -6.206 1.00 95.56 91 ALA A C 1
ATOM 729 O O . ALA A 1 91 ? 11.714 0.789 -5.519 1.00 95.56 91 ALA A O 1
ATOM 730 N N . ASP A 1 92 ? 10.716 1.083 -7.527 1.00 94.19 92 ASP A N 1
ATOM 731 C CA . ASP A 1 92 ? 11.772 0.484 -8.348 1.00 94.19 92 ASP A CA 1
ATOM 732 C C . ASP A 1 92 ? 13.020 1.388 -8.440 1.00 94.19 92 ASP A C 1
ATOM 734 O O . ASP A 1 92 ? 14.115 0.900 -8.727 1.00 94.19 92 ASP A O 1
ATOM 738 N N . SER A 1 93 ? 12.870 2.694 -8.187 1.00 87.56 93 SER A N 1
ATOM 739 C CA . SER A 1 93 ? 13.940 3.700 -8.200 1.00 87.56 93 SER A CA 1
ATOM 740 C C . SER A 1 93 ? 13.746 4.768 -7.115 1.00 87.56 93 SER A C 1
ATOM 742 O O . SER A 1 93 ? 12.639 4.930 -6.596 1.00 87.56 93 SER A O 1
ATOM 744 N N . GLU A 1 94 ? 14.826 5.485 -6.788 1.00 73.88 94 GLU A N 1
ATOM 745 C CA . GLU A 1 94 ? 14.827 6.657 -5.890 1.00 73.88 94 GLU A CA 1
ATOM 746 C C . GLU A 1 94 ? 14.255 7.923 -6.544 1.00 73.88 94 GLU A C 1
ATOM 748 O O . GLU A 1 94 ? 14.410 8.077 -7.780 1.00 73.88 94 GLU A O 1
#

Radius of gyration: 14.04 Å; chains: 1; bounding box: 27×26×48 Å

Secondary structure (DSSP, 8-state):
-----EEEEEPPGGGHHHHHHHHHH-TT--GGGSHHHHHHHHHHH-PEEEEEEEEETTEEEEEEEEEEEEETTTEEEEESSTT-SS---EES--

Sequence (94 aa):
MHLVTLEICNLEKNEEKEWDDYVCKSNSSTFYHMIGWKKVVEKTYGHKPIYLIAKEDGVIKGILPLFLMKSMLFGTKLVSVPFAPYCGVCADSE

Foldseek 3Di:
DPPWDKDKDWDDPVCLVLQQVVLVVFPPHDPCSHVVVVVVCCVPPVWAWGKMFIDTPNHGFKIFIWTWDADPVPGTDIDGGPPDPDGGIGGNDD

pLDDT: mean 91.97, std 8.58, range [45.28, 98.44]